Protein AF-A0A814TMI2-F1 (afdb_monomer_lite)

Foldseek 3Di:
DDDDDDDDDDDDDDDDDDDDDDDDDDPDDPPPVVVVPPDDPPPDPDDPVLVVQLVVVLVDPDDDDDDPPNPPLVSVLVNCQVLVVLCPDDVVVNRDHDDDDDDDPVVQVVSQVVSVSSDVDDGDGDDDVVD

pLDDT: mean 77.04, std 25.56, range [27.95, 98.0]

Secondary structure (DSSP, 8-state):
--------------------------S-----GGGGTTS-----PPPHHHHHHHHHHHHS-------TTS-HHHHHHHHHHHTHHHHHS-GGGT--------SSHHHHHHHHHHHHHH--S------TT--

Radius of gyration: 26.37 Å; chains: 1; bounding box: 74×66×44 Å

Organism: NCBI:txid392030

InterPro domains:
  IPR006935 Helicase/UvrB, N-terminal [PF04851] (46-114)
  IPR014001 Helicase superfamily 1/2, ATP-binding domain [PS51192] (53-131)
  IPR027417 P-loop containing nucleoside triphosphate hydrolase [G3DSA:3.40.50.300] (42-131)
  IPR027417 P-loop containing nucleoside triphosphate hydrolase [SSF52540] (40-130)
  IPR051363 RIG-I-like Receptor (RLR) Helicase [PTHR14074] (46-129)

Sequence (131 aa):
MRRALSPSTMVSTFSSPAKRPKMVVSRNTTVNIDRIHSELDVVTIPRSYQTELMEQAKHENLIICLPTGSGKTYIAVMLIKEMAHTIRASIRDGGKRTIFLAKTVALVQQQSDYIRFHTDLSVGKYYGELG

Structure (mmCIF, N/CA/C/O backbone):
data_AF-A0A814TMI2-F1
#
_entry.id   AF-A0A814TMI2-F1
#
loop_
_atom_site.group_PDB
_atom_site.id
_atom_site.type_symbol
_atom_site.label_atom_id
_atom_site.label_alt_id
_atom_site.label_comp_id
_atom_site.label_asym_id
_atom_site.label_entity_id
_atom_site.label_seq_id
_atom_site.pdbx_PDB_ins_code
_atom_site.Cartn_x
_atom_site.Cartn_y
_atom_site.Cartn_z
_atom_site.occupancy
_atom_site.B_iso_or_equiv
_atom_site.auth_seq_id
_atom_site.auth_comp_id
_atom_site.auth_asym_id
_atom_site.auth_atom_id
_atom_site.pdbx_PDB_model_num
ATOM 1 N N . MET A 1 1 ? 59.716 -46.844 -2.326 1.00 37.91 1 MET A N 1
ATOM 2 C CA . MET A 1 1 ? 59.965 -46.276 -3.672 1.00 37.91 1 MET A CA 1
ATOM 3 C C . MET A 1 1 ? 59.251 -47.127 -4.727 1.00 37.91 1 MET A C 1
ATOM 5 O O . MET A 1 1 ? 59.591 -48.286 -4.863 1.00 37.91 1 MET A O 1
ATOM 9 N N . ARG A 1 2 ? 58.246 -46.532 -5.393 1.00 32.09 2 ARG A N 1
ATOM 10 C CA . ARG A 1 2 ? 57.733 -46.710 -6.779 1.00 32.09 2 ARG A CA 1
ATOM 11 C C . ARG A 1 2 ? 57.698 -48.097 -7.465 1.00 32.09 2 ARG A C 1
ATOM 13 O O . ARG A 1 2 ? 58.742 -48.636 -7.804 1.00 32.09 2 ARG A O 1
ATOM 20 N N . ARG A 1 3 ? 56.488 -48.493 -7.899 1.00 31.12 3 ARG A N 1
ATOM 21 C CA . ARG A 1 3 ? 56.041 -48.749 -9.304 1.00 31.12 3 ARG A CA 1
ATOM 22 C C . ARG A 1 3 ? 54.571 -49.218 -9.240 1.00 31.12 3 ARG A C 1
ATOM 24 O O . ARG A 1 3 ? 54.302 -50.226 -8.612 1.00 31.12 3 ARG A O 1
ATOM 31 N N . ALA A 1 4 ? 53.558 -48.419 -9.578 1.00 33.12 4 ALA A N 1
ATOM 32 C CA . ALA A 1 4 ? 53.123 -47.952 -10.901 1.00 33.12 4 ALA A CA 1
ATOM 33 C C . ALA A 1 4 ? 52.802 -49.098 -11.882 1.00 33.12 4 ALA A C 1
ATOM 35 O O . ALA A 1 4 ? 53.705 -49.648 -12.504 1.00 33.12 4 ALA A O 1
ATOM 36 N N . LEU A 1 5 ? 51.506 -49.385 -12.045 1.00 37.44 5 LEU A N 1
ATOM 37 C CA . LEU A 1 5 ? 50.914 -50.046 -13.209 1.00 37.44 5 LEU A CA 1
ATOM 38 C C . LEU A 1 5 ? 49.661 -49.246 -13.600 1.00 37.44 5 LEU A C 1
ATOM 40 O O . LEU A 1 5 ? 48.742 -49.109 -12.797 1.00 37.44 5 LEU A O 1
ATOM 44 N N . SER A 1 6 ? 49.648 -48.689 -14.813 1.00 43.44 6 SER A N 1
ATOM 45 C CA . SER A 1 6 ? 48.419 -48.296 -15.515 1.00 43.44 6 SER A CA 1
ATOM 46 C C . SER A 1 6 ? 47.846 -49.525 -16.224 1.00 43.44 6 SER A C 1
ATOM 48 O O . SER A 1 6 ? 48.626 -50.389 -16.630 1.00 43.44 6 SER A O 1
ATOM 50 N N . PRO A 1 7 ? 46.542 -49.555 -16.516 1.00 44.16 7 PRO A N 1
ATOM 51 C CA . PRO A 1 7 ? 46.201 -49.258 -17.905 1.00 44.16 7 PRO A CA 1
ATOM 52 C C . PRO A 1 7 ? 44.967 -48.368 -18.068 1.00 44.16 7 PRO A C 1
ATOM 54 O O . PRO A 1 7 ? 43.958 -48.480 -17.378 1.00 44.16 7 PRO A O 1
ATOM 57 N N . SER A 1 8 ? 45.092 -47.488 -19.051 1.00 34.84 8 SER A N 1
ATOM 58 C CA . SER A 1 8 ? 44.068 -46.662 -19.667 1.00 34.84 8 SER A CA 1
ATOM 59 C C . SER A 1 8 ? 42.867 -47.478 -20.158 1.00 34.84 8 SER A C 1
ATOM 61 O O . SER A 1 8 ? 43.050 -48.505 -20.801 1.00 34.84 8 SER A O 1
ATOM 63 N N . THR A 1 9 ? 41.650 -46.958 -19.995 1.00 36.69 9 THR A N 1
ATOM 64 C CA . THR A 1 9 ? 40.630 -46.941 -21.061 1.00 36.69 9 THR A CA 1
ATOM 65 C C . THR A 1 9 ? 39.718 -45.737 -20.836 1.00 36.69 9 THR A C 1
ATOM 67 O O . THR A 1 9 ? 39.324 -45.426 -19.715 1.00 36.69 9 THR A O 1
ATOM 70 N N . MET A 1 10 ? 39.470 -45.018 -21.924 1.00 31.50 10 MET A N 1
ATOM 71 C CA . MET A 1 10 ? 38.833 -43.713 -22.001 1.00 31.50 10 MET A CA 1
ATOM 72 C C . MET A 1 10 ? 37.406 -43.871 -22.574 1.00 31.50 10 MET A C 1
ATOM 74 O O . MET A 1 10 ? 37.171 -44.772 -23.372 1.00 31.50 10 MET A O 1
ATOM 78 N N . VAL A 1 11 ? 36.526 -42.916 -22.236 1.00 34.78 11 VAL A N 1
ATOM 79 C CA . VAL A 1 11 ? 35.267 -42.521 -22.917 1.00 34.78 11 VAL A CA 1
ATOM 80 C C . VAL A 1 11 ? 33.961 -43.257 -22.548 1.00 34.78 11 VAL A C 1
ATOM 82 O O . VAL A 1 11 ? 33.636 -44.317 -23.061 1.00 34.78 11 VAL A O 1
ATOM 85 N N . SER A 1 12 ? 33.098 -42.580 -21.781 1.00 29.50 12 SER A N 1
ATOM 86 C CA . SER A 1 12 ? 31.950 -41.865 -22.371 1.00 29.50 12 SER A CA 1
ATOM 87 C C . SER A 1 12 ? 31.412 -40.806 -21.402 1.00 29.50 12 SER A C 1
ATOM 89 O O . SER A 1 12 ? 31.082 -41.069 -20.249 1.00 29.50 12 SER A O 1
ATOM 91 N N . THR A 1 13 ? 31.387 -39.560 -21.866 1.00 27.95 13 THR A N 1
ATOM 92 C CA . THR A 1 13 ? 30.715 -38.439 -21.212 1.00 27.95 13 THR A CA 1
ATOM 93 C C . THR A 1 13 ? 29.217 -38.534 -21.481 1.00 27.95 13 THR A C 1
ATOM 95 O O . THR A 1 13 ? 28.798 -38.382 -22.625 1.00 27.95 13 THR A O 1
ATOM 98 N N . PHE A 1 14 ? 28.414 -38.706 -20.434 1.00 31.55 14 PHE A N 1
ATOM 99 C CA . PHE A 1 14 ? 27.016 -38.276 -20.423 1.00 31.55 14 PHE A CA 1
ATOM 100 C C . PHE A 1 14 ? 26.902 -37.094 -19.461 1.00 31.55 14 PHE A C 1
ATOM 102 O O . PHE A 1 14 ? 27.169 -37.207 -18.265 1.00 31.55 14 PHE A O 1
ATOM 109 N N . SER A 1 15 ? 26.582 -35.933 -20.023 1.00 35.06 15 SER A N 1
ATOM 110 C CA . SER A 1 15 ? 26.363 -34.686 -19.298 1.00 35.06 15 SER A CA 1
ATOM 111 C C . SER A 1 15 ? 24.917 -34.617 -18.790 1.00 35.06 15 SER A C 1
ATOM 113 O O . SER A 1 15 ? 23.988 -34.784 -19.576 1.00 35.06 15 SER A O 1
ATOM 115 N N . SER A 1 16 ? 24.769 -34.277 -17.498 1.00 34.41 16 SER A N 1
ATOM 116 C CA . SER A 1 16 ? 23.540 -33.927 -16.745 1.00 34.41 16 SER A CA 1
ATOM 117 C C . SER A 1 16 ? 22.655 -35.103 -16.269 1.00 34.41 16 SER A C 1
ATOM 119 O O . SER A 1 16 ? 22.449 -36.040 -17.035 1.00 34.41 16 SER A O 1
ATOM 121 N N . PRO A 1 17 ? 22.121 -35.097 -15.017 1.00 39.97 17 PRO A N 1
ATOM 122 C CA . PRO A 1 17 ? 21.336 -33.990 -14.457 1.00 39.97 17 PRO A CA 1
ATOM 123 C C . PRO A 1 17 ? 21.652 -33.571 -13.001 1.00 39.97 17 PRO A C 1
ATOM 125 O O . PRO A 1 17 ? 22.274 -34.281 -12.213 1.00 39.97 17 PRO A O 1
ATOM 128 N N . ALA A 1 18 ? 21.168 -32.372 -12.663 1.00 46.03 18 ALA A N 1
ATOM 129 C CA . ALA A 1 18 ? 21.174 -31.699 -11.366 1.00 46.03 18 ALA A CA 1
ATOM 130 C C . ALA A 1 18 ? 21.086 -32.620 -10.125 1.00 46.03 18 ALA A C 1
ATOM 132 O O . ALA A 1 18 ? 20.073 -33.278 -9.873 1.00 46.03 18 ALA A O 1
ATOM 133 N N . LYS A 1 19 ? 22.126 -32.577 -9.278 1.00 40.44 19 LYS A N 1
ATOM 134 C CA . LYS A 1 19 ? 22.108 -33.125 -7.913 1.00 40.44 19 LYS A CA 1
ATOM 135 C C . LYS A 1 19 ? 21.147 -32.304 -7.049 1.00 40.44 19 LYS A C 1
ATOM 137 O O . LYS A 1 19 ? 21.518 -31.248 -6.547 1.00 40.44 19 LYS A O 1
ATOM 142 N N . ARG A 1 20 ? 19.929 -32.803 -6.825 1.00 38.19 20 ARG A N 1
ATOM 143 C CA . ARG A 1 20 ? 19.123 -32.356 -5.678 1.00 38.19 20 ARG A CA 1
ATOM 144 C C . ARG A 1 20 ? 19.814 -32.846 -4.396 1.00 38.19 20 ARG A C 1
ATOM 146 O O . ARG A 1 20 ? 20.180 -34.024 -4.342 1.00 38.19 20 ARG A O 1
ATOM 153 N N . PRO A 1 21 ? 20.036 -31.992 -3.385 1.00 40.53 21 PRO A N 1
ATOM 154 C CA . PRO A 1 21 ? 20.615 -32.437 -2.125 1.00 40.53 21 PRO A CA 1
ATOM 155 C C . PRO A 1 21 ? 19.680 -33.456 -1.461 1.00 40.53 21 PRO A C 1
ATOM 157 O O . PRO A 1 21 ? 18.470 -33.250 -1.377 1.00 40.53 21 PRO A O 1
ATOM 160 N N . LYS A 1 22 ? 20.241 -34.585 -1.014 1.00 36.47 22 LYS A N 1
ATOM 161 C CA . LYS A 1 22 ? 19.504 -35.589 -0.242 1.00 36.47 22 LYS A CA 1
ATOM 162 C C . LYS A 1 22 ? 19.275 -35.036 1.164 1.00 36.47 22 LYS A C 1
ATOM 164 O O . LYS A 1 22 ? 20.232 -34.811 1.898 1.00 36.47 22 LYS A O 1
ATOM 169 N N . MET A 1 23 ? 18.014 -34.815 1.522 1.00 32.09 23 MET A N 1
ATOM 170 C CA . MET A 1 23 ? 17.611 -34.373 2.854 1.00 32.09 23 MET A CA 1
ATOM 171 C C . MET A 1 23 ? 17.722 -35.562 3.818 1.00 32.09 23 MET A C 1
ATOM 173 O O . MET A 1 23 ? 16.917 -36.490 3.772 1.00 32.09 23 MET A O 1
ATOM 177 N N . VAL A 1 24 ? 18.764 -35.573 4.648 1.00 43.19 24 VAL A N 1
ATOM 178 C CA . VAL A 1 24 ? 18.936 -36.554 5.726 1.00 43.19 24 VAL A CA 1
ATOM 179 C C . VAL A 1 24 ? 18.251 -35.984 6.966 1.00 43.19 24 VAL A C 1
ATOM 181 O O . VAL A 1 24 ? 18.765 -35.059 7.587 1.00 43.19 24 VAL A O 1
ATOM 184 N N . VAL A 1 25 ? 17.072 -36.501 7.319 1.00 41.94 25 VAL A N 1
ATOM 185 C CA . VAL A 1 25 ? 16.389 -36.128 8.568 1.00 41.94 25 VAL A CA 1
ATOM 186 C C . VAL A 1 25 ? 17.023 -36.915 9.713 1.00 41.94 25 VAL A C 1
ATOM 188 O O . VAL A 1 25 ? 16.699 -38.080 9.940 1.00 41.94 25 VAL A O 1
ATOM 191 N N . SER A 1 26 ? 17.952 -36.272 10.419 1.00 40.72 26 SER A N 1
ATOM 192 C CA . SER A 1 26 ? 18.490 -36.767 11.686 1.00 40.72 26 SER A CA 1
ATOM 193 C C . SER A 1 26 ? 17.486 -36.463 12.795 1.00 40.72 26 SER A C 1
ATOM 195 O O . SER A 1 26 ? 17.211 -35.302 13.098 1.00 40.72 26 SER A O 1
ATOM 197 N N . ARG A 1 27 ? 16.888 -37.505 13.379 1.00 50.75 27 ARG A N 1
ATOM 198 C CA . ARG A 1 27 ? 16.057 -37.363 14.576 1.00 50.75 27 ARG A CA 1
ATOM 199 C C . ARG A 1 27 ? 17.001 -37.139 15.750 1.00 50.75 27 ARG A C 1
ATOM 201 O O . ARG A 1 27 ? 17.792 -38.028 16.048 1.00 50.75 27 ARG A O 1
ATOM 208 N N . ASN A 1 28 ? 16.901 -35.943 16.333 1.00 49.66 28 ASN A N 1
ATOM 209 C CA . ASN A 1 28 ? 17.365 -35.481 17.650 1.00 49.66 28 ASN A CA 1
ATOM 210 C C . ASN A 1 28 ? 18.152 -34.173 17.498 1.00 49.66 28 ASN A C 1
ATOM 212 O O . ASN A 1 28 ? 19.378 -34.140 17.570 1.00 49.66 28 ASN A O 1
ATOM 216 N N . THR A 1 29 ? 17.430 -33.075 17.277 1.00 44.66 29 THR A N 1
ATOM 217 C CA . THR A 1 29 ? 17.988 -31.725 17.375 1.00 44.66 29 THR A CA 1
ATOM 218 C C . THR A 1 29 ? 17.216 -30.985 18.450 1.00 44.66 29 THR A C 1
ATOM 220 O O . THR A 1 29 ? 16.044 -30.665 18.274 1.00 44.66 29 THR A O 1
ATOM 223 N N . THR A 1 30 ? 17.872 -30.740 19.581 1.00 43.31 30 THR A N 1
ATOM 224 C CA . THR A 1 30 ? 17.429 -29.752 20.560 1.00 43.31 30 THR A CA 1
ATOM 225 C C . THR A 1 30 ? 17.416 -28.411 19.838 1.00 43.31 30 THR A C 1
ATOM 227 O O . THR A 1 30 ? 18.469 -27.862 19.511 1.00 43.31 30 THR A O 1
ATOM 230 N N . VAL A 1 31 ? 16.223 -27.945 19.474 1.00 46.91 31 VAL A N 1
ATOM 231 C CA . VAL A 1 31 ? 16.042 -26.681 18.764 1.00 46.91 31 VAL A CA 1
ATOM 232 C C . VAL A 1 31 ? 16.480 -25.572 19.712 1.00 46.91 31 VAL A C 1
ATOM 234 O O . VAL A 1 31 ? 15.849 -25.334 20.737 1.00 46.91 31 VAL A O 1
ATOM 237 N N . ASN A 1 32 ? 17.608 -24.940 19.403 1.00 45.31 32 ASN A N 1
ATOM 238 C CA . ASN A 1 32 ? 18.094 -23.779 20.130 1.00 45.31 32 ASN A CA 1
ATOM 239 C C . ASN A 1 32 ? 17.219 -22.582 19.721 1.00 45.31 32 ASN A C 1
ATOM 241 O O . ASN A 1 32 ? 17.392 -22.026 18.635 1.00 45.31 32 ASN A O 1
ATOM 245 N N . ILE A 1 33 ? 16.223 -22.275 20.558 1.00 56.03 33 ILE A N 1
ATOM 246 C CA . ILE A 1 33 ? 15.154 -21.295 20.293 1.00 56.03 33 ILE A CA 1
ATOM 247 C C . ILE A 1 33 ? 15.734 -19.889 20.054 1.00 56.03 33 ILE A C 1
ATOM 249 O O . ILE A 1 33 ? 15.179 -19.121 19.271 1.00 56.03 33 ILE A O 1
ATOM 253 N N . ASP A 1 34 ? 16.914 -19.595 20.603 1.00 51.94 34 ASP A N 1
ATOM 254 C CA . ASP A 1 34 ? 17.564 -18.286 20.489 1.00 51.94 34 ASP A CA 1
ATOM 255 C C . ASP A 1 34 ? 18.047 -17.978 19.058 1.00 51.94 34 ASP A C 1
ATOM 257 O O . ASP A 1 34 ? 18.212 -16.817 18.682 1.00 51.94 34 ASP A O 1
ATOM 261 N N . ARG A 1 35 ? 18.237 -19.008 18.218 1.00 44.44 35 ARG A N 1
ATOM 262 C CA . ARG A 1 35 ? 18.686 -18.874 16.818 1.00 44.44 35 ARG A CA 1
ATOM 263 C C . ARG A 1 35 ? 17.560 -18.723 15.794 1.00 44.44 35 ARG A C 1
ATOM 265 O O . ARG A 1 35 ? 17.848 -18.559 14.614 1.00 44.44 35 ARG A O 1
ATOM 272 N N . ILE A 1 36 ? 16.303 -18.743 16.230 1.00 49.28 36 ILE A N 1
ATOM 273 C CA . ILE A 1 36 ? 15.129 -18.521 15.368 1.00 49.28 36 ILE A CA 1
ATOM 274 C C . ILE A 1 36 ? 14.802 -17.012 15.245 1.00 49.28 36 ILE A C 1
ATOM 276 O O . ILE A 1 36 ? 13.903 -16.610 14.516 1.00 49.28 36 ILE A O 1
ATOM 280 N N . HIS A 1 37 ? 15.566 -16.133 15.900 1.00 46.16 37 HIS A N 1
ATOM 281 C CA . HIS A 1 37 ? 15.237 -14.709 16.008 1.00 46.16 37 HIS A CA 1
ATOM 282 C C . HIS A 1 37 ? 15.666 -13.791 14.844 1.00 46.16 37 HIS A C 1
ATOM 284 O O . HIS A 1 37 ? 15.439 -12.588 14.946 1.00 46.16 37 HIS A O 1
ATOM 290 N N . SER A 1 38 ? 16.236 -14.286 13.738 1.00 46.66 38 SER A N 1
ATOM 291 C CA . SER A 1 38 ? 16.709 -13.410 12.642 1.00 46.66 38 SER A CA 1
ATOM 292 C C . SER A 1 38 ? 16.092 -13.658 11.263 1.00 46.66 38 SER A C 1
ATOM 294 O O . SER A 1 38 ? 16.594 -13.108 10.288 1.00 46.66 38 SER A O 1
ATOM 296 N N . GLU A 1 39 ? 15.036 -14.469 11.152 1.00 46.34 39 GLU A N 1
ATOM 297 C CA . GLU A 1 39 ? 14.424 -14.778 9.846 1.00 46.34 39 GLU A CA 1
ATOM 298 C C . GLU A 1 39 ? 12.937 -15.161 9.936 1.00 46.34 39 GLU A C 1
ATOM 300 O O . GLU A 1 39 ? 12.391 -15.819 9.056 1.00 46.34 39 GLU A O 1
ATOM 305 N N . LEU A 1 40 ? 12.256 -14.750 11.010 1.00 47.34 40 LEU A N 1
ATOM 306 C CA . LEU A 1 40 ? 10.807 -14.623 10.954 1.00 47.34 40 LEU A CA 1
ATOM 307 C C . LEU A 1 40 ? 10.512 -13.235 10.406 1.00 47.34 40 LEU A C 1
ATOM 309 O O . LEU A 1 40 ? 10.799 -12.238 11.072 1.00 47.34 40 LEU A O 1
ATOM 313 N N . ASP A 1 41 ? 9.883 -13.176 9.231 1.00 52.12 41 ASP A N 1
ATOM 314 C CA . ASP A 1 41 ? 8.931 -12.107 8.938 1.00 52.12 41 ASP A CA 1
ATOM 315 C C . ASP A 1 41 ? 8.207 -11.800 10.246 1.00 52.12 41 ASP A C 1
ATOM 317 O O . ASP A 1 41 ? 7.641 -12.712 10.851 1.00 52.12 41 ASP A O 1
ATOM 321 N N . VAL A 1 42 ? 8.284 -10.570 10.755 1.00 58.31 42 VAL A N 1
ATOM 322 C CA . VAL A 1 42 ? 7.522 -10.202 11.948 1.00 58.31 42 VAL A CA 1
ATOM 323 C C . VAL A 1 42 ? 6.057 -10.355 11.548 1.00 58.31 42 VAL A C 1
ATOM 325 O O . VAL A 1 42 ? 5.482 -9.449 10.940 1.00 58.31 42 VAL A O 1
ATOM 328 N N . VAL A 1 43 ? 5.484 -11.538 11.800 1.00 60.94 43 VAL A N 1
ATOM 329 C CA . VAL A 1 43 ? 4.104 -11.896 11.477 1.00 60.94 43 VAL A CA 1
ATOM 330 C C . VAL A 1 43 ? 3.246 -11.043 12.389 1.00 60.94 43 VAL A C 1
ATOM 332 O O . VAL A 1 43 ? 2.866 -11.418 13.495 1.00 60.94 43 VAL A O 1
ATOM 335 N N . THR A 1 44 ? 3.022 -9.817 11.943 1.00 73.12 44 THR A N 1
ATOM 336 C CA . THR A 1 44 ? 2.155 -8.871 12.611 1.00 73.12 44 THR A CA 1
ATOM 337 C C . THR A 1 44 ? 0.753 -9.339 12.293 1.00 73.12 44 THR A C 1
ATOM 339 O O . THR A 1 44 ? 0.326 -9.286 11.143 1.00 73.12 44 THR A O 1
ATOM 342 N N . ILE A 1 45 ? 0.058 -9.866 13.294 1.00 88.88 45 ILE A N 1
ATOM 343 C CA . ILE A 1 45 ? -1.330 -10.281 13.123 1.00 88.88 45 ILE A CA 1
ATOM 344 C C . ILE A 1 45 ? -2.157 -8.998 12.940 1.00 88.88 45 ILE A C 1
ATOM 346 O O . ILE A 1 45 ? -2.158 -8.151 13.843 1.00 88.88 45 ILE A O 1
ATOM 350 N N . PRO A 1 46 ? -2.820 -8.802 11.785 1.00 93.69 46 PRO A N 1
ATOM 351 C CA . PRO A 1 46 ? -3.638 -7.621 11.561 1.00 93.69 46 PRO A CA 1
ATOM 352 C C . PRO A 1 46 ? -4.803 -7.581 12.548 1.00 93.69 46 PRO A C 1
ATOM 354 O O . PRO A 1 46 ? -5.360 -8.608 12.939 1.00 93.69 46 PRO A O 1
ATOM 357 N N . ARG A 1 47 ? -5.199 -6.370 12.944 1.00 95.75 47 ARG A N 1
ATOM 358 C CA . ARG A 1 47 ? -6.430 -6.186 13.726 1.00 95.75 47 ARG A CA 1
ATOM 359 C C . ARG A 1 47 ? -7.635 -6.483 12.835 1.00 95.75 47 ARG A C 1
ATOM 361 O O . ARG A 1 47 ? -7.583 -6.197 11.642 1.00 95.75 47 ARG A O 1
ATOM 368 N N . SER A 1 48 ? -8.737 -6.958 13.417 1.00 96.38 48 SER A N 1
ATOM 369 C CA . SER A 1 48 ? -9.951 -7.338 12.673 1.00 96.38 48 SER A CA 1
ATOM 370 C C . SER A 1 48 ? -10.412 -6.268 11.677 1.00 96.38 48 SER A C 1
ATOM 372 O O . SER A 1 48 ? -10.581 -6.566 10.499 1.00 96.38 48 SER A O 1
ATOM 374 N N . TYR A 1 49 ? -10.495 -5.006 12.110 1.00 97.06 49 TYR A N 1
ATOM 375 C CA . TYR A 1 49 ? -10.894 -3.899 11.233 1.00 97.06 49 TYR A CA 1
ATOM 376 C C . TYR A 1 49 ? -9.923 -3.670 10.066 1.00 97.06 49 TYR A C 1
ATOM 378 O O . TYR A 1 49 ? -10.326 -3.212 9.006 1.00 97.06 49 TYR A O 1
ATOM 386 N N . GLN A 1 50 ? -8.627 -3.952 10.243 1.00 97.38 50 GLN A N 1
ATOM 387 C CA . GLN A 1 50 ? -7.637 -3.769 9.181 1.00 97.38 50 GLN A CA 1
ATOM 388 C C . GLN A 1 50 ? -7.839 -4.820 8.088 1.00 97.38 50 GLN A C 1
ATOM 390 O O . GLN A 1 50 ? -7.747 -4.488 6.909 1.00 97.38 50 GLN A O 1
ATOM 395 N N . THR A 1 51 ? -8.128 -6.064 8.483 1.00 96.81 51 THR A N 1
ATOM 396 C CA . THR A 1 51 ? -8.454 -7.160 7.563 1.00 96.81 51 THR A CA 1
ATOM 397 C C . THR A 1 51 ? -9.763 -6.896 6.830 1.00 96.81 51 THR A C 1
ATOM 399 O O . THR A 1 51 ? -9.802 -7.037 5.61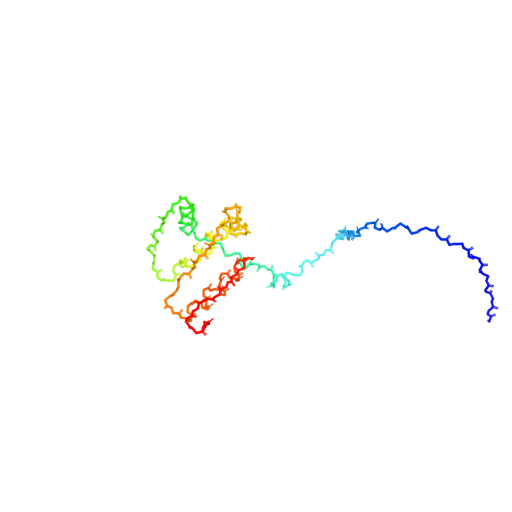5 1.00 96.81 51 THR A O 1
ATOM 402 N N . GLU A 1 52 ? -10.805 -6.462 7.540 1.00 97.38 52 GLU A N 1
ATOM 403 C CA . GLU A 1 52 ? -12.113 -6.151 6.951 1.00 97.38 52 GLU A CA 1
ATOM 404 C C . GLU A 1 52 ? -12.020 -5.027 5.909 1.00 97.38 52 GLU A C 1
ATOM 406 O O . GLU A 1 52 ? -12.460 -5.198 4.774 1.00 97.38 52 GLU A O 1
ATOM 411 N N . LEU A 1 53 ? -11.362 -3.914 6.254 1.00 98.00 53 LEU A N 1
ATOM 412 C CA . LEU A 1 53 ? -11.179 -2.784 5.336 1.00 98.00 53 LEU A CA 1
ATOM 413 C C . LEU A 1 53 ? -10.325 -3.151 4.117 1.00 98.00 53 LEU A C 1
ATOM 415 O O . LEU A 1 53 ? -10.589 -2.680 3.013 1.00 98.00 53 LEU A O 1
ATOM 419 N N . MET A 1 54 ? -9.285 -3.968 4.306 1.00 97.62 54 MET A N 1
ATOM 420 C CA . MET A 1 54 ? -8.468 -4.457 3.195 1.00 97.62 54 MET A CA 1
ATOM 421 C C . MET A 1 54 ?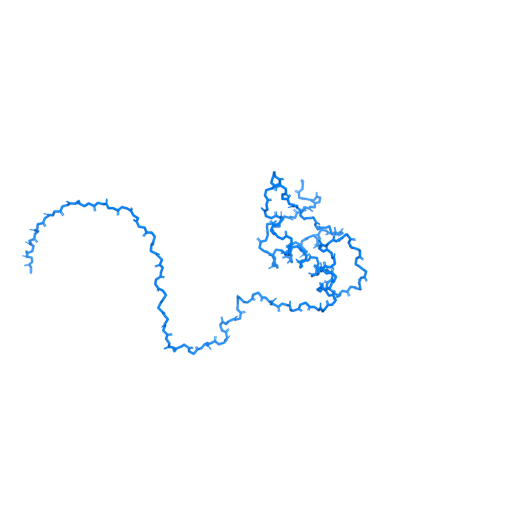 -9.286 -5.360 2.270 1.00 97.62 54 MET A C 1
ATOM 423 O O . MET A 1 54 ? -9.200 -5.202 1.053 1.00 97.62 54 MET A O 1
ATOM 427 N N . GLU A 1 55 ? -10.098 -6.260 2.832 1.00 97.50 55 GLU A N 1
ATOM 428 C CA . GLU A 1 55 ? -10.936 -7.161 2.044 1.00 97.50 55 GLU A CA 1
ATOM 429 C C . GLU A 1 55 ? -11.975 -6.383 1.233 1.00 97.50 55 GLU A C 1
ATOM 431 O O . GLU A 1 55 ? -12.118 -6.634 0.042 1.00 97.50 55 GLU A O 1
ATOM 436 N N . GLN A 1 56 ? -12.618 -5.366 1.812 1.00 97.94 56 GLN A N 1
ATOM 437 C CA . GLN A 1 56 ? -13.505 -4.462 1.067 1.00 97.94 56 GLN A CA 1
ATOM 438 C C . GLN A 1 56 ? -12.762 -3.744 -0.073 1.00 97.94 56 GLN A C 1
ATOM 440 O O . GLN A 1 56 ? -13.223 -3.737 -1.216 1.00 97.94 56 GLN A O 1
ATOM 445 N N . ALA A 1 57 ? -11.562 -3.222 0.200 1.00 97.44 57 ALA A N 1
ATOM 446 C CA . ALA A 1 57 ? -10.748 -2.513 -0.789 1.00 97.44 57 ALA A CA 1
ATOM 447 C C . ALA A 1 57 ? -10.242 -3.394 -1.953 1.00 97.44 57 ALA A C 1
ATOM 449 O O . ALA A 1 57 ? -9.748 -2.861 -2.948 1.00 97.44 57 ALA A O 1
ATOM 450 N N . LYS A 1 58 ? -10.345 -4.729 -1.863 1.00 95.94 58 LYS A N 1
ATOM 451 C CA . LYS A 1 58 ? -10.047 -5.637 -2.988 1.00 95.94 58 LYS A CA 1
ATOM 452 C C . LYS A 1 58 ? -11.129 -5.612 -4.062 1.00 95.94 58 LYS A C 1
ATOM 454 O O . LYS A 1 58 ? -10.816 -5.845 -5.231 1.00 95.94 58 LYS A O 1
ATOM 459 N N . HIS A 1 59 ? -12.374 -5.350 -3.673 1.00 95.69 59 HIS A N 1
ATOM 460 C CA . HIS A 1 59 ? -13.539 -5.455 -4.555 1.00 95.69 59 HIS A CA 1
ATOM 461 C C . HIS A 1 59 ? -14.001 -4.095 -5.080 1.00 95.69 59 HIS A C 1
ATOM 463 O O . HIS A 1 59 ? -14.534 -4.023 -6.186 1.00 95.69 59 HIS A O 1
ATOM 469 N N . GLU A 1 60 ? -13.758 -3.015 -4.334 1.00 96.00 60 GLU A N 1
ATOM 470 C CA . GLU A 1 60 ? -14.198 -1.666 -4.697 1.00 96.00 60 GLU A CA 1
ATOM 471 C C . GLU A 1 60 ? -13.232 -0.553 -4.262 1.00 96.00 60 GLU A C 1
ATOM 473 O O . GLU A 1 60 ? -12.321 -0.742 -3.455 1.00 96.00 60 GLU A O 1
ATOM 478 N N . ASN A 1 61 ? -13.445 0.648 -4.807 1.00 96.44 61 ASN A N 1
ATOM 479 C CA . ASN A 1 61 ? -12.673 1.830 -4.436 1.00 96.44 61 ASN A CA 1
ATOM 480 C C . ASN A 1 61 ? -13.132 2.353 -3.069 1.00 96.44 61 ASN A C 1
ATOM 482 O O . ASN A 1 61 ? -14.261 2.819 -2.932 1.00 96.44 61 ASN A O 1
ATOM 486 N N . LEU A 1 62 ? -12.233 2.345 -2.083 1.00 96.19 62 LEU A N 1
ATOM 487 C CA . LEU A 1 62 ? -12.558 2.672 -0.694 1.00 96.19 62 LEU A CA 1
ATOM 488 C C . LEU A 1 62 ? -11.783 3.894 -0.176 1.00 96.19 62 LEU A C 1
ATOM 490 O O . LEU A 1 62 ? -10.559 3.969 -0.300 1.00 96.19 62 LEU A O 1
ATOM 494 N N . ILE A 1 63 ? -12.487 4.826 0.478 1.00 97.12 63 ILE A N 1
ATOM 495 C CA . ILE A 1 63 ? -11.883 5.931 1.242 1.00 97.12 63 ILE A CA 1
ATOM 496 C C . ILE A 1 63 ? -11.904 5.571 2.730 1.00 97.12 63 ILE A C 1
ATOM 498 O O . ILE A 1 63 ? -12.964 5.489 3.345 1.00 97.12 63 ILE A O 1
ATOM 502 N N . ILE A 1 64 ? -10.723 5.383 3.324 1.00 95.81 64 ILE A N 1
ATOM 503 C CA . ILE A 1 64 ? -10.579 4.955 4.721 1.00 95.81 64 ILE A CA 1
ATOM 504 C C . ILE A 1 64 ? -10.280 6.154 5.631 1.00 95.81 64 ILE A C 1
ATOM 506 O O . ILE A 1 64 ? -9.176 6.709 5.620 1.00 95.81 64 ILE A O 1
ATOM 510 N N . CYS A 1 65 ? -11.237 6.499 6.492 1.00 96.50 65 CYS A N 1
ATOM 511 C CA . CYS A 1 65 ? -11.122 7.579 7.473 1.00 96.50 65 CYS A CA 1
ATOM 512 C C . CYS A 1 65 ? -10.787 7.023 8.866 1.00 96.50 65 CYS A C 1
ATOM 514 O O . CYS A 1 65 ? -11.676 6.717 9.653 1.00 96.50 65 CYS A O 1
ATOM 516 N N . LEU A 1 66 ? -9.494 6.901 9.182 1.00 95.56 66 LEU A N 1
ATOM 517 C CA . LEU A 1 66 ? -9.014 6.441 10.495 1.00 95.56 66 LEU A CA 1
ATOM 518 C C . LEU A 1 66 ? -8.030 7.441 11.123 1.00 95.56 66 LEU A C 1
ATOM 520 O O . LEU A 1 66 ? -7.270 8.088 10.385 1.00 95.56 66 LEU A O 1
ATOM 524 N N . PRO A 1 67 ? -7.951 7.528 12.466 1.00 95.56 67 PRO A N 1
ATOM 525 C CA . PRO A 1 67 ? -6.991 8.398 13.136 1.00 95.56 67 PRO A CA 1
ATOM 526 C C . PRO A 1 67 ? -5.536 8.001 12.838 1.00 95.56 67 PRO A C 1
ATOM 528 O O . PRO A 1 67 ? -5.219 6.937 12.287 1.00 95.56 67 PRO A O 1
ATOM 531 N N . THR A 1 68 ? -4.605 8.917 13.099 1.00 92.94 68 THR A N 1
ATOM 532 C CA . THR A 1 68 ? -3.165 8.631 13.011 1.00 92.94 68 THR A CA 1
ATOM 533 C C . THR A 1 68 ? -2.784 7.542 14.018 1.00 92.94 68 THR A C 1
ATOM 535 O O . THR A 1 68 ? -3.427 7.373 15.046 1.00 92.94 68 THR A O 1
ATOM 538 N N . GLY A 1 69 ? -1.785 6.722 13.683 1.00 91.25 69 GLY A N 1
ATOM 539 C CA . GLY A 1 69 ? -1.383 5.583 14.521 1.00 91.25 69 GLY A CA 1
ATOM 540 C C . GLY A 1 69 ? -2.233 4.311 14.371 1.00 91.25 69 GLY A C 1
ATOM 541 O O . GLY A 1 69 ? -1.774 3.237 14.746 1.00 91.25 69 GLY A O 1
ATOM 542 N N . SER A 1 70 ? -3.405 4.357 13.724 1.00 93.19 70 SER A N 1
ATOM 543 C CA . SER A 1 70 ? -4.251 3.163 13.504 1.00 93.19 70 SER A CA 1
ATOM 544 C C . SER A 1 70 ? -3.719 2.172 12.454 1.00 93.19 70 SER A C 1
ATOM 546 O O . SER A 1 70 ? -4.363 1.173 12.152 1.00 93.19 70 SER A O 1
ATOM 548 N N . GLY A 1 71 ? -2.549 2.421 11.860 1.00 92.94 71 GLY A N 1
ATOM 549 C CA . GLY A 1 71 ? -1.958 1.507 10.875 1.00 92.94 71 GLY A CA 1
ATOM 550 C C . GLY A 1 71 ? -2.589 1.573 9.480 1.00 92.94 71 GLY A C 1
ATOM 551 O O . GLY A 1 71 ? -2.640 0.565 8.788 1.00 92.94 71 GLY A O 1
ATOM 552 N N . LYS A 1 72 ? -3.036 2.755 9.031 1.00 95.50 72 LYS A N 1
ATOM 553 C CA . LYS A 1 72 ? -3.559 2.958 7.662 1.00 95.50 72 LYS A CA 1
ATOM 554 C C . LYS A 1 72 ? -2.590 2.490 6.570 1.00 95.50 72 LYS A C 1
ATOM 556 O O . LYS A 1 72 ? -3.000 1.811 5.639 1.00 95.50 72 LYS A O 1
ATOM 561 N N . THR A 1 73 ? -1.299 2.799 6.715 1.00 95.00 73 THR A N 1
ATOM 562 C CA . THR A 1 73 ? -0.257 2.296 5.806 1.00 95.00 73 THR A CA 1
ATOM 563 C C . THR A 1 73 ? -0.235 0.773 5.768 1.00 95.00 73 THR A C 1
ATOM 565 O O . THR A 1 73 ? -0.090 0.190 4.702 1.00 95.00 73 THR A O 1
ATOM 568 N N . TYR A 1 74 ? -0.394 0.120 6.920 1.00 95.88 74 TYR A N 1
ATOM 569 C CA . TYR A 1 74 ? -0.360 -1.334 6.989 1.00 95.88 74 TYR A CA 1
ATOM 570 C C . TYR A 1 74 ? -1.529 -1.966 6.218 1.00 95.88 74 TYR A C 1
ATOM 572 O O . TYR A 1 74 ? -1.312 -2.924 5.485 1.00 95.88 74 TYR A O 1
ATOM 580 N N . ILE A 1 75 ? -2.726 -1.366 6.271 1.00 96.81 75 ILE A N 1
ATOM 581 C CA . ILE A 1 75 ? -3.871 -1.765 5.428 1.00 96.81 75 ILE A CA 1
ATOM 582 C C . ILE A 1 75 ? -3.504 -1.699 3.939 1.00 96.81 75 ILE A C 1
ATOM 584 O O . ILE A 1 75 ? -3.714 -2.666 3.209 1.00 96.81 75 ILE A O 1
ATOM 588 N N . ALA A 1 76 ? -2.892 -0.598 3.494 1.00 96.81 76 ALA A N 1
ATOM 589 C CA . ALA A 1 76 ? -2.459 -0.452 2.104 1.00 96.81 76 ALA A CA 1
ATOM 590 C C . ALA A 1 76 ? -1.391 -1.490 1.709 1.00 96.81 76 ALA A C 1
ATOM 592 O O . ALA A 1 76 ? -1.448 -2.047 0.617 1.00 96.81 76 ALA A O 1
ATOM 593 N N . VAL A 1 77 ? -0.442 -1.794 2.599 1.00 96.56 77 VAL A N 1
ATOM 594 C CA . VAL A 1 77 ? 0.567 -2.841 2.372 1.00 96.56 77 VAL A CA 1
ATOM 595 C C . VAL A 1 77 ? -0.076 -4.220 2.245 1.00 96.56 77 VAL A C 1
ATOM 597 O O . VAL A 1 77 ? 0.302 -4.971 1.349 1.00 96.56 77 VAL A O 1
ATOM 600 N N . MET A 1 78 ? -1.055 -4.558 3.089 1.00 96.38 78 MET A N 1
ATOM 601 C CA . MET A 1 78 ? -1.795 -5.818 2.963 1.00 96.38 78 MET A CA 1
ATOM 602 C C . MET A 1 78 ? -2.506 -5.912 1.611 1.00 96.38 78 MET A C 1
ATOM 604 O O . MET A 1 78 ? -2.367 -6.919 0.924 1.00 96.38 78 MET A O 1
ATOM 608 N N . LEU A 1 79 ? -3.172 -4.838 1.177 1.00 97.31 79 LEU A N 1
ATOM 609 C CA . LEU A 1 79 ? -3.815 -4.797 -0.136 1.00 97.31 79 LEU A CA 1
ATOM 610 C C . LEU A 1 79 ? -2.802 -4.997 -1.277 1.00 97.31 79 LEU A C 1
ATOM 612 O O . LEU A 1 79 ? -3.044 -5.769 -2.201 1.00 97.31 79 LEU A O 1
ATOM 616 N N . ILE A 1 80 ? -1.631 -4.357 -1.195 1.00 97.12 80 ILE A N 1
ATOM 617 C CA . ILE A 1 80 ? -0.547 -4.535 -2.175 1.00 97.12 80 ILE A CA 1
ATOM 618 C C . ILE A 1 80 ? -0.089 -6.000 -2.240 1.00 97.12 80 ILE A C 1
ATOM 620 O O . ILE A 1 80 ? 0.119 -6.513 -3.342 1.00 97.12 80 ILE A O 1
ATOM 624 N N . LYS A 1 81 ? 0.051 -6.681 -1.092 1.00 95.44 81 LYS A N 1
ATOM 625 C CA . LYS A 1 81 ? 0.413 -8.110 -1.042 1.00 95.44 81 LYS A CA 1
ATOM 626 C C . LYS A 1 81 ? -0.634 -8.981 -1.727 1.00 95.44 81 LYS A C 1
ATOM 628 O O . LYS A 1 81 ? -0.277 -9.815 -2.554 1.00 95.44 81 LYS A O 1
ATOM 633 N N . GLU A 1 82 ? -1.909 -8.759 -1.434 1.00 95.44 82 GLU A N 1
ATOM 634 C CA . GLU A 1 82 ? -3.016 -9.505 -2.047 1.00 95.44 82 GLU A CA 1
ATOM 635 C C . GLU A 1 82 ? -3.045 -9.318 -3.572 1.00 95.44 82 GLU A C 1
ATOM 637 O O . GLU A 1 82 ? -3.226 -10.264 -4.345 1.00 95.44 82 GLU A O 1
ATOM 642 N N . MET A 1 83 ? -2.760 -8.101 -4.038 1.00 95.69 83 MET A N 1
ATOM 643 C CA . MET A 1 83 ? -2.710 -7.773 -5.462 1.00 95.69 83 MET A CA 1
ATOM 644 C C . MET A 1 83 ? -1.392 -8.163 -6.149 1.00 95.69 83 MET A C 1
ATOM 646 O O . MET A 1 83 ? -1.277 -7.995 -7.368 1.00 95.69 83 MET A O 1
ATOM 650 N N . ALA A 1 84 ? -0.409 -8.714 -5.426 1.00 96.06 84 ALA A N 1
ATOM 651 C CA . ALA A 1 84 ? 0.948 -8.952 -5.924 1.00 96.06 84 ALA A CA 1
ATOM 652 C C . ALA A 1 84 ? 0.993 -9.795 -7.206 1.00 96.06 84 ALA A C 1
ATOM 654 O O . ALA A 1 84 ? 1.811 -9.535 -8.088 1.00 96.06 84 ALA A O 1
ATOM 655 N N . HIS A 1 85 ? 0.093 -10.770 -7.352 1.00 94.69 85 HIS A N 1
ATOM 656 C CA . HIS A 1 85 ? -0.009 -11.591 -8.560 1.00 94.69 85 HIS A CA 1
ATOM 657 C C . HIS A 1 85 ? -0.315 -10.745 -9.811 1.00 94.69 85 HIS A C 1
ATOM 659 O O . HIS A 1 85 ? 0.357 -10.893 -10.830 1.00 94.69 85 HIS A O 1
ATOM 665 N N . THR A 1 86 ? -1.248 -9.790 -9.715 1.00 95.44 86 THR A N 1
ATOM 666 C CA . THR A 1 86 ? -1.548 -8.852 -10.813 1.00 95.44 86 THR A CA 1
ATOM 667 C C . THR A 1 86 ? -0.422 -7.851 -11.045 1.00 95.44 86 THR A C 1
ATOM 669 O O . THR A 1 86 ? -0.194 -7.435 -12.178 1.00 95.44 86 THR A O 1
ATOM 672 N N . ILE A 1 87 ? 0.298 -7.470 -9.986 1.00 96.06 87 ILE A N 1
ATOM 673 C CA . ILE A 1 87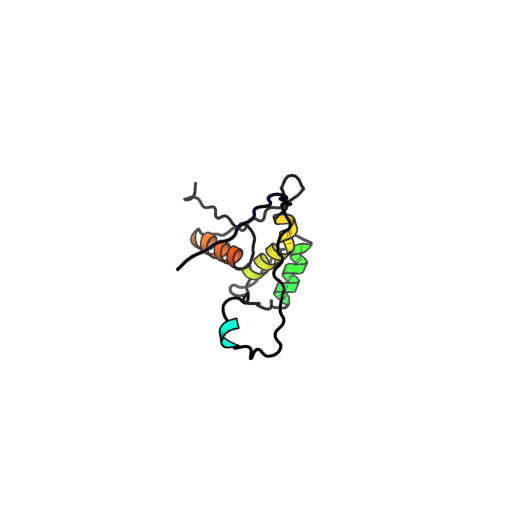 ? 1.379 -6.481 -10.063 1.00 96.06 87 ILE A CA 1
ATOM 674 C C . ILE A 1 87 ? 2.608 -7.060 -10.773 1.00 96.06 87 ILE A C 1
ATOM 676 O O . ILE A 1 87 ? 3.251 -6.366 -11.559 1.00 96.06 87 ILE A O 1
ATOM 680 N N . ARG A 1 88 ? 2.931 -8.335 -10.524 1.00 95.12 88 ARG A N 1
ATOM 681 C CA . ARG A 1 88 ? 4.075 -9.020 -11.151 1.00 95.12 88 ARG A CA 1
ATOM 682 C C . ARG A 1 88 ? 3.870 -9.3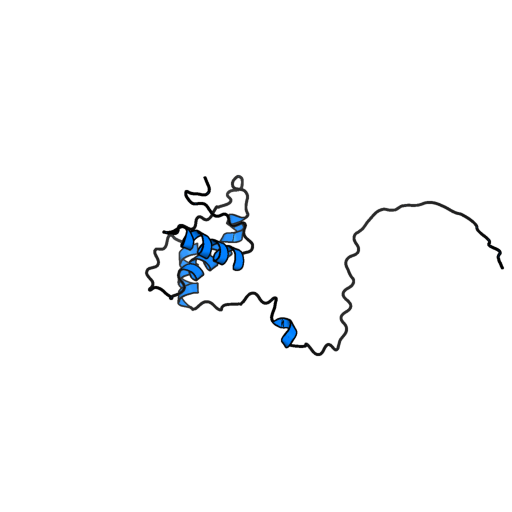06 -12.636 1.00 95.12 88 ARG A C 1
ATOM 684 O O . ARG A 1 88 ? 4.853 -9.443 -13.360 1.00 95.12 88 ARG A O 1
ATOM 691 N N . ALA A 1 89 ? 2.623 -9.392 -13.093 1.00 94.75 89 ALA A N 1
ATOM 692 C CA . ALA A 1 89 ? 2.333 -9.627 -14.498 1.00 94.75 89 ALA A CA 1
ATOM 693 C C . ALA A 1 89 ? 2.860 -8.485 -15.392 1.00 94.75 89 ALA A C 1
ATOM 695 O O . ALA A 1 89 ? 2.964 -7.310 -14.998 1.00 94.75 89 ALA A O 1
ATOM 696 N N . SER A 1 90 ? 3.204 -8.848 -16.627 1.00 94.50 90 SER A N 1
ATOM 697 C CA . SER A 1 90 ? 3.556 -7.889 -17.670 1.00 94.50 90 SER A CA 1
ATOM 698 C C . SER A 1 90 ? 2.365 -6.979 -17.956 1.00 94.50 90 SER A C 1
ATOM 700 O O . SER A 1 90 ? 1.228 -7.438 -18.007 1.00 94.50 90 SER A O 1
ATOM 702 N N . ILE A 1 91 ? 2.622 -5.693 -18.209 1.00 94.06 91 ILE A N 1
ATOM 703 C CA . ILE A 1 91 ? 1.568 -4.741 -18.599 1.00 94.06 91 ILE A CA 1
ATOM 704 C C . ILE A 1 91 ? 0.867 -5.207 -19.885 1.00 94.06 91 ILE A C 1
ATOM 706 O O . ILE A 1 91 ? -0.336 -5.019 -20.032 1.00 94.06 91 ILE A O 1
ATOM 710 N N . ARG A 1 92 ? 1.601 -5.870 -20.792 1.00 94.75 92 ARG A N 1
ATOM 711 C CA . ARG A 1 92 ? 1.039 -6.419 -22.038 1.00 94.75 92 ARG A CA 1
ATOM 712 C C . ARG A 1 92 ? 0.010 -7.525 -21.790 1.00 94.75 92 ARG A C 1
ATOM 714 O O . ARG A 1 92 ? -0.910 -7.663 -22.584 1.00 94.75 92 ARG A O 1
ATOM 721 N N . ASP A 1 93 ? 0.134 -8.234 -20.671 1.00 94.12 93 ASP A N 1
ATOM 722 C CA . ASP A 1 93 ? -0.731 -9.354 -20.289 1.00 94.12 93 ASP A CA 1
ATOM 723 C C . ASP A 1 93 ? -1.806 -8.922 -19.271 1.00 94.12 93 ASP A C 1
ATOM 725 O O . ASP A 1 93 ? -2.337 -9.739 -18.522 1.00 94.12 93 ASP A O 1
ATOM 729 N N . GLY A 1 94 ? -2.103 -7.619 -19.191 1.00 94.06 94 GLY A N 1
ATOM 730 C CA . GLY A 1 94 ? -3.085 -7.066 -18.251 1.00 94.06 94 GLY A CA 1
ATOM 731 C C . GLY A 1 94 ? -2.559 -6.863 -16.826 1.00 94.06 94 GLY A C 1
ATOM 732 O O . GLY A 1 94 ? -3.345 -6.655 -15.898 1.00 94.06 94 GLY A O 1
ATOM 733 N N . GLY A 1 95 ? -1.240 -6.911 -16.629 1.00 95.56 95 GLY A N 1
ATOM 734 C CA . GLY A 1 95 ? -0.610 -6.626 -15.345 1.00 95.56 95 GLY A CA 1
ATOM 735 C C . GLY A 1 95 ? -0.851 -5.195 -14.868 1.00 95.56 95 GLY A C 1
ATOM 736 O O . GLY A 1 95 ? -0.925 -4.249 -15.652 1.00 95.56 95 GLY A O 1
ATOM 737 N N . LYS A 1 96 ? -0.949 -5.034 -13.549 1.00 95.56 96 LYS A N 1
ATOM 738 C CA . LYS A 1 96 ? -1.245 -3.758 -12.887 1.00 95.56 96 LYS A CA 1
ATOM 739 C C . LYS A 1 96 ? 0.017 -3.138 -12.293 1.00 95.56 96 LYS A C 1
ATOM 741 O O . LYS A 1 96 ? 1.028 -3.807 -12.085 1.00 95.56 96 LYS A O 1
ATOM 746 N N . ARG A 1 97 ? -0.021 -1.838 -12.014 1.00 95.56 97 ARG A N 1
ATOM 747 C CA . ARG A 1 97 ? 1.033 -1.128 -11.278 1.00 95.56 97 ARG A CA 1
ATOM 748 C C . ARG A 1 97 ? 0.393 -0.366 -10.132 1.00 95.56 97 ARG A C 1
ATOM 750 O O . ARG A 1 97 ? -0.625 0.290 -10.328 1.00 95.56 97 ARG A O 1
ATOM 757 N N . THR A 1 98 ? 0.997 -0.464 -8.955 1.00 96.62 98 THR A N 1
ATOM 758 C CA . THR A 1 98 ? 0.514 0.229 -7.762 1.00 96.62 98 THR A CA 1
ATOM 759 C C . THR A 1 98 ? 1.324 1.491 -7.538 1.00 96.62 98 THR A C 1
ATOM 761 O O . THR A 1 98 ? 2.553 1.455 -7.554 1.00 96.62 98 THR A O 1
ATOM 764 N N . ILE A 1 99 ? 0.628 2.601 -7.310 1.00 97.06 99 ILE A N 1
ATOM 765 C CA . ILE A 1 99 ? 1.225 3.897 -7.000 1.00 97.06 99 ILE A CA 1
ATOM 766 C C . ILE A 1 99 ? 0.844 4.253 -5.565 1.00 97.06 99 ILE A C 1
ATOM 768 O O . ILE A 1 99 ? -0.334 4.244 -5.215 1.00 97.06 99 ILE A O 1
ATOM 772 N N . PHE A 1 100 ? 1.841 4.578 -4.743 1.00 96.81 100 PHE A N 1
ATOM 773 C CA . PHE A 1 100 ? 1.641 5.075 -3.384 1.00 96.81 100 PHE A CA 1
ATOM 774 C C . PHE A 1 100 ? 2.071 6.541 -3.325 1.00 96.81 100 PHE A C 1
ATOM 776 O O . PHE A 1 100 ? 3.250 6.854 -3.490 1.00 96.81 100 PHE A O 1
ATOM 783 N N . LEU A 1 101 ? 1.118 7.443 -3.096 1.00 96.25 101 LEU A N 1
ATOM 784 C CA . LEU A 1 101 ? 1.375 8.881 -3.036 1.00 96.25 101 LEU A CA 1
ATOM 785 C C . LEU A 1 101 ? 1.626 9.325 -1.593 1.00 96.25 101 LEU A C 1
ATOM 787 O O . LEU A 1 101 ? 0.900 8.946 -0.676 1.00 96.25 101 LEU A O 1
ATOM 791 N N . ALA A 1 102 ? 2.641 10.163 -1.395 1.00 95.12 102 ALA A N 1
ATOM 792 C CA . ALA A 1 102 ? 2.978 10.738 -0.098 1.00 95.12 102 ALA A CA 1
ATOM 793 C C . ALA A 1 102 ? 3.239 12.244 -0.219 1.00 95.12 102 ALA A C 1
ATOM 795 O O . ALA A 1 102 ? 3.694 12.726 -1.252 1.00 95.12 102 ALA A O 1
ATOM 796 N N . LYS A 1 103 ? 2.949 12.994 0.853 1.00 93.19 103 LYS A N 1
ATOM 797 C CA . LYS A 1 103 ? 2.986 14.467 0.848 1.00 93.19 103 LYS A CA 1
ATOM 798 C C . LYS A 1 103 ? 4.401 15.054 0.785 1.00 93.19 103 LYS A C 1
ATOM 800 O O . LYS A 1 103 ? 4.577 16.152 0.273 1.00 93.19 103 LYS A O 1
ATOM 805 N N . THR A 1 104 ? 5.390 14.374 1.361 1.00 95.94 104 THR A N 1
ATOM 806 C CA . THR A 1 104 ? 6.759 14.893 1.495 1.00 95.94 104 THR A CA 1
ATOM 807 C C . THR A 1 104 ? 7.777 13.855 1.044 1.00 95.94 104 THR A C 1
ATOM 809 O O . THR A 1 104 ? 7.511 12.655 1.105 1.00 95.94 104 THR A O 1
ATOM 812 N N . VAL A 1 105 ? 8.969 14.308 0.648 1.00 95.75 105 VAL A N 1
ATOM 813 C CA . VAL A 1 105 ? 10.077 13.429 0.235 1.00 95.75 105 VAL A CA 1
ATOM 814 C C . VAL A 1 105 ? 10.463 12.449 1.348 1.00 95.75 105 VAL A C 1
ATOM 816 O O . VAL A 1 105 ? 10.610 11.256 1.093 1.00 95.75 105 VAL A O 1
ATOM 819 N N . ALA A 1 106 ? 10.532 12.917 2.599 1.00 95.50 106 ALA A N 1
ATOM 820 C CA . ALA A 1 106 ? 10.808 12.059 3.752 1.00 95.50 106 ALA A CA 1
ATOM 821 C C . ALA A 1 106 ? 9.766 10.935 3.899 1.00 95.50 106 ALA A C 1
ATOM 823 O O . ALA A 1 106 ? 10.123 9.787 4.158 1.00 95.50 106 ALA A O 1
ATOM 824 N N . LEU A 1 107 ? 8.481 11.234 3.670 1.00 95.62 107 LEU A N 1
ATOM 825 C CA . LEU A 1 107 ? 7.438 10.211 3.678 1.00 95.62 107 LEU A CA 1
ATOM 826 C C . LEU A 1 107 ? 7.577 9.260 2.487 1.00 95.62 107 LEU A C 1
ATOM 828 O O . LEU A 1 107 ? 7.436 8.059 2.679 1.00 95.62 107 LEU A O 1
ATOM 832 N N . VAL A 1 108 ? 7.903 9.741 1.283 1.00 96.50 108 VAL A N 1
ATOM 833 C CA . VAL A 1 108 ? 8.171 8.851 0.134 1.00 96.50 108 VAL A CA 1
ATOM 834 C C . VAL A 1 108 ? 9.259 7.838 0.491 1.00 96.50 108 VAL A C 1
ATOM 836 O O . VAL A 1 108 ? 9.080 6.639 0.269 1.00 96.50 108 VAL A O 1
ATOM 839 N N . GLN A 1 109 ? 10.359 8.293 1.096 1.00 95.50 109 GLN A N 1
ATOM 840 C CA . GLN A 1 109 ? 11.453 7.421 1.522 1.00 95.50 109 GLN A CA 1
ATOM 841 C C . GLN A 1 109 ? 10.997 6.400 2.570 1.00 95.50 109 GLN A C 1
ATOM 843 O O . GLN A 1 109 ? 11.150 5.204 2.335 1.00 95.50 109 GLN A O 1
ATOM 848 N N . GLN A 1 110 ? 10.352 6.849 3.650 1.00 96.06 110 GLN A N 1
ATOM 849 C CA . GLN A 1 110 ? 9.871 5.973 4.724 1.00 96.06 110 GLN A CA 1
ATOM 850 C C . GLN A 1 110 ? 8.857 4.932 4.234 1.00 96.06 110 GLN A C 1
ATOM 852 O O . GLN A 1 110 ? 8.972 3.750 4.553 1.00 96.06 110 GLN A O 1
ATOM 857 N N . GLN A 1 111 ? 7.854 5.353 3.459 1.00 95.94 111 GLN A N 1
ATOM 858 C CA . GLN A 1 111 ? 6.777 4.461 3.024 1.00 95.94 111 GLN A CA 1
ATOM 859 C C . GLN A 1 111 ? 7.277 3.432 2.008 1.00 95.94 1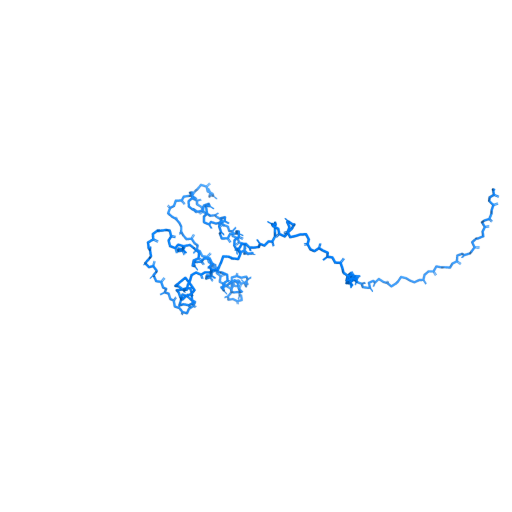11 GLN A C 1
ATOM 861 O O . GLN A 1 111 ? 6.882 2.273 2.062 1.00 95.94 111 GLN A O 1
ATOM 866 N N . SER A 1 112 ? 8.176 3.818 1.104 1.00 96.44 112 SER A N 1
ATOM 867 C CA . SER A 1 112 ? 8.756 2.874 0.141 1.00 96.44 112 SER A CA 1
ATOM 868 C C . SER A 1 112 ? 9.654 1.827 0.800 1.00 96.44 112 SER A C 1
ATOM 870 O O . SER A 1 112 ? 9.579 0.662 0.414 1.00 96.44 112 SER A O 1
ATOM 872 N N . ASP A 1 113 ? 10.441 2.200 1.815 1.00 96.12 113 ASP A N 1
ATOM 873 C CA . ASP A 1 113 ? 11.216 1.230 2.599 1.00 96.12 113 ASP A CA 1
ATOM 874 C C . ASP A 1 113 ? 10.288 0.298 3.374 1.00 96.12 113 ASP A C 1
ATOM 876 O O . ASP A 1 113 ? 10.492 -0.913 3.382 1.00 96.12 113 ASP A O 1
ATOM 880 N N . TYR A 1 114 ? 9.205 0.837 3.938 1.00 95.75 114 TYR A N 1
ATOM 881 C CA . TYR A 1 114 ? 8.188 0.039 4.612 1.00 95.75 114 TYR A CA 1
ATOM 882 C C . TYR A 1 114 ? 7.516 -0.966 3.661 1.00 95.75 114 TYR A C 1
ATOM 884 O O . TYR A 1 114 ? 7.384 -2.138 4.008 1.00 95.75 114 TYR A O 1
ATOM 892 N N . ILE A 1 115 ? 7.141 -0.559 2.444 1.00 95.94 115 ILE A N 1
ATOM 893 C CA . ILE A 1 115 ? 6.557 -1.465 1.439 1.00 95.94 115 ILE A CA 1
ATOM 894 C C . ILE 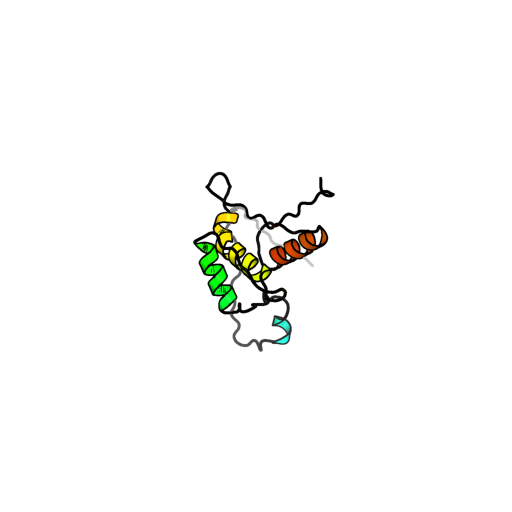A 1 115 ? 7.582 -2.517 0.998 1.00 95.94 115 ILE A C 1
ATOM 896 O O . ILE A 1 115 ? 7.238 -3.694 0.914 1.00 95.94 115 ILE A O 1
ATOM 900 N N . ARG A 1 116 ? 8.839 -2.129 0.750 1.00 95.81 116 ARG A N 1
ATOM 901 C CA . ARG A 1 116 ? 9.909 -3.056 0.346 1.00 95.81 116 ARG A CA 1
ATOM 902 C C . ARG A 1 116 ? 10.255 -4.058 1.448 1.00 95.81 116 ARG A C 1
ATOM 904 O O . ARG A 1 116 ? 10.574 -5.195 1.146 1.00 95.81 116 ARG A O 1
ATOM 911 N N . PHE A 1 117 ? 10.184 -3.655 2.712 1.00 94.38 117 PHE A N 1
ATOM 912 C CA . PHE A 1 117 ? 10.411 -4.567 3.829 1.00 94.38 117 PHE A CA 1
ATOM 913 C C . PHE A 1 117 ? 9.294 -5.607 3.947 1.00 94.38 117 PHE A C 1
ATOM 915 O O . PHE A 1 117 ? 9.553 -6.769 4.226 1.00 94.38 117 PHE A O 1
ATOM 922 N N . HIS A 1 118 ? 8.041 -5.203 3.728 1.00 93.69 118 HIS A N 1
ATOM 923 C CA . HIS A 1 118 ? 6.905 -6.104 3.902 1.00 93.69 118 HIS A CA 1
ATOM 924 C C . HIS A 1 118 ? 6.562 -6.902 2.641 1.00 93.69 118 HIS A C 1
ATOM 926 O O . HIS A 1 118 ? 5.772 -7.836 2.736 1.00 93.69 118 HIS A O 1
ATOM 932 N N . THR A 1 119 ? 7.077 -6.545 1.467 1.00 92.94 119 THR A N 1
ATOM 933 C CA . THR A 1 119 ? 6.722 -7.187 0.196 1.00 92.94 119 THR A CA 1
ATOM 934 C C . THR A 1 119 ? 7.973 -7.538 -0.591 1.00 92.94 119 THR A C 1
ATOM 936 O O . THR A 1 119 ? 8.938 -6.788 -0.612 1.00 92.94 119 THR A O 1
ATOM 939 N N . ASP A 1 120 ? 7.930 -8.638 -1.321 1.00 94.06 120 ASP A N 1
ATOM 940 C CA . ASP A 1 120 ? 8.963 -9.061 -2.269 1.00 94.06 120 ASP A CA 1
ATOM 941 C C . ASP A 1 120 ? 8.769 -8.426 -3.667 1.00 94.06 120 ASP A C 1
ATOM 943 O O . ASP A 1 120 ? 9.241 -8.941 -4.682 1.00 94.06 120 ASP A O 1
ATOM 947 N N . LEU A 1 121 ? 8.041 -7.306 -3.746 1.00 95.62 121 LEU A N 1
ATOM 948 C CA . LEU A 1 121 ? 7.789 -6.578 -4.987 1.00 95.62 121 LEU A CA 1
ATOM 949 C C . LEU A 1 121 ? 8.924 -5.594 -5.299 1.00 95.62 121 LEU A C 1
ATOM 951 O O . LEU A 1 121 ? 9.573 -5.032 -4.417 1.00 95.62 121 LEU A O 1
ATOM 955 N N . SER A 1 122 ? 9.119 -5.307 -6.588 1.00 95.69 122 SER A N 1
ATOM 956 C CA . SER A 1 122 ? 10.034 -4.247 -7.018 1.00 95.69 122 SER A CA 1
ATOM 957 C C . SER A 1 122 ? 9.434 -2.869 -6.725 1.00 95.69 122 SER A C 1
ATOM 959 O O . SER A 1 122 ? 8.542 -2.409 -7.437 1.00 95.69 122 SER A O 1
ATOM 961 N N . VAL A 1 123 ? 9.953 -2.195 -5.698 1.00 96.75 123 VAL A N 1
ATOM 962 C CA . VAL A 1 123 ? 9.546 -0.835 -5.305 1.00 96.75 123 VAL A CA 1
ATOM 963 C C . VAL A 1 123 ? 10.580 0.189 -5.779 1.00 96.75 123 VAL A C 1
ATOM 965 O O . VAL A 1 123 ? 11.762 0.078 -5.437 1.00 96.75 123 VAL A O 1
ATOM 968 N N . GLY A 1 124 ? 10.121 1.191 -6.537 1.00 95.25 124 GLY A N 1
ATOM 969 C CA . GLY A 1 124 ? 10.873 2.397 -6.903 1.00 95.25 124 GLY A CA 1
ATOM 970 C C . GLY A 1 124 ? 10.363 3.633 -6.153 1.00 95.25 124 GLY A C 1
ATOM 971 O O . GLY A 1 124 ? 9.227 3.647 -5.677 1.00 95.25 124 GLY A O 1
ATOM 972 N N . LYS A 1 125 ? 11.199 4.671 -6.040 1.00 95.19 125 LYS A N 1
ATOM 973 C CA . LYS A 1 125 ? 10.865 5.960 -5.409 1.00 95.19 125 LYS A CA 1
ATOM 974 C C . LYS A 1 125 ? 11.050 7.067 -6.442 1.00 95.19 125 LYS A C 1
ATOM 976 O O . LYS A 1 125 ? 12.054 7.059 -7.144 1.00 95.19 125 LYS A O 1
ATOM 981 N N . TYR A 1 126 ? 10.120 8.015 -6.496 1.00 94.31 126 TYR A N 1
ATOM 982 C CA . TYR A 1 126 ? 10.179 9.158 -7.408 1.00 94.31 126 TYR A CA 1
ATOM 983 C C . TYR A 1 126 ? 9.773 10.427 -6.653 1.00 94.31 126 TYR A C 1
ATOM 985 O O . TYR A 1 126 ? 8.757 10.435 -5.957 1.00 94.31 126 TYR A O 1
ATOM 993 N N . TYR A 1 127 ? 10.580 11.478 -6.759 1.00 93.38 127 TYR A N 1
ATOM 994 C CA . TYR A 1 127 ? 10.314 12.820 -6.230 1.00 93.38 127 TYR A CA 1
ATOM 995 C C . TYR A 1 127 ? 11.161 13.845 -6.998 1.00 93.38 127 TYR A C 1
ATOM 997 O O . TYR A 1 127 ? 12.073 13.455 -7.716 1.00 93.38 127 TYR A O 1
ATOM 1005 N N . GLY A 1 128 ? 10.855 15.141 -6.877 1.00 86.81 128 GLY A N 1
ATOM 1006 C CA . GLY A 1 128 ? 11.360 16.180 -7.792 1.00 86.81 128 GLY A CA 1
ATOM 1007 C C . GLY A 1 128 ? 12.883 16.348 -7.901 1.00 86.81 128 GLY A C 1
ATOM 1008 O O . GLY A 1 128 ? 13.338 16.929 -8.871 1.00 86.81 128 GLY A O 1
ATOM 1009 N N . GLU A 1 129 ? 13.665 15.837 -6.950 1.00 80.00 129 GLU A N 1
ATOM 1010 C CA . GLU A 1 129 ? 15.139 15.880 -6.976 1.00 80.00 129 GLU A CA 1
ATOM 1011 C C . GLU A 1 129 ? 15.769 14.635 -7.643 1.00 80.00 129 GLU A C 1
ATOM 1013 O O . GLU A 1 129 ? 16.963 14.597 -7.903 1.00 80.00 129 GLU A O 1
ATOM 1018 N N . LEU A 1 130 ? 14.970 13.599 -7.926 1.00 75.00 130 LEU A N 1
ATOM 1019 C CA . LEU A 1 130 ? 15.390 12.360 -8.602 1.00 75.00 130 LEU A CA 1
ATOM 1020 C C . LEU A 1 130 ? 15.224 12.423 -10.136 1.00 75.00 130 LEU A C 1
ATOM 1022 O O . LEU A 1 130 ? 15.295 11.380 -10.789 1.00 75.00 130 LEU A O 1
ATOM 1026 N N . GLY A 1 131 ? 14.946 13.612 -10.682 1.00 52.25 131 GLY A N 1
ATOM 1027 C CA . GLY A 1 131 ? 14.696 13.871 -12.105 1.00 52.25 131 GLY A CA 1
ATOM 1028 C C . GLY A 1 131 ? 15.817 14.653 -12.764 1.00 52.25 131 GLY A C 1
ATOM 1029 O O . GLY A 1 131 ? 16.249 15.657 -12.160 1.00 52.25 131 GLY A O 1
#